Protein AF-A0A831XZ32-F1 (afdb_monomer)

Sequence (97 aa):
NVGNLVCPVVFDLGETYRVAVVSAAEGHDKPAKYPALFRTAQVTVLNKIDLMPYLDFDEEQFTSDVHRLNPQMPILRVSCRTGEGVSEWTEWLLQRL

pLDDT: me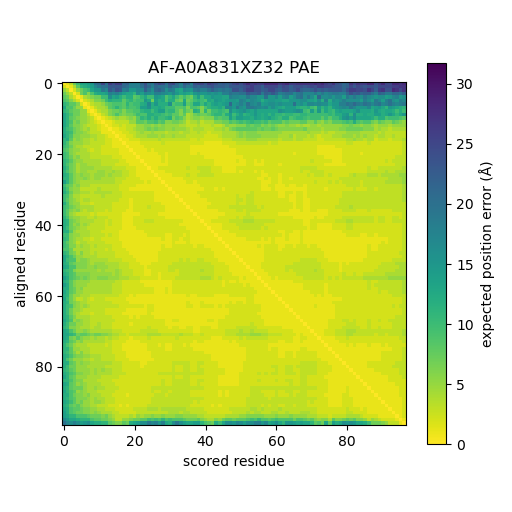an 91.75, std 12.61, range [34.91, 98.62]

Foldseek 3Di:
DDDDPAVVLPDDPVDPFQEAEDEVVVALCCCVVNVSSLLRGQEYEHEPVVCVVVDPHDPVSSLVSSCVSPVPHYYFYYYPPVGPRVVVVVVVVVVSD

Secondary structure (DSSP, 8-state):
----TTGGGG---S-S--EEEEEGGG-TTHHHH-HHHHHH-SEEEEE-GGGGGGS---HHHHHHHHHHH-TT--EEEE-TTT-TTHHHHHHHHHTT-

Structure (mmCIF, N/CA/C/O backbone):
data_AF-A0A831XZ32-F1
#
_entry.id   AF-A0A831XZ32-F1
#
loop_
_atom_site.group_PDB
_atom_site.id
_atom_site.type_symbol
_atom_site.label_atom_id
_atom_site.label_alt_id
_atom_site.label_comp_id
_atom_site.label_asym_id
_atom_site.label_entity_id
_atom_site.label_seq_id
_atom_site.pdbx_PDB_ins_code
_atom_site.Cartn_x
_atom_site.Cartn_y
_atom_site.Cartn_z
_atom_site.occupancy
_atom_site.B_iso_or_equiv
_atom_site.auth_seq_id
_atom_site.auth_comp_id
_atom_site.auth_asym_id
_atom_site.auth_atom_id
_atom_site.pdbx_PDB_model_num
ATOM 1 N N . ASN A 1 1 ? 6.944 -14.402 8.214 1.00 40.56 1 ASN A N 1
ATOM 2 C CA . ASN A 1 1 ? 6.122 -13.986 7.062 1.00 40.56 1 ASN A CA 1
ATOM 3 C C . ASN A 1 1 ? 5.745 -15.254 6.302 1.00 40.56 1 ASN A C 1
ATOM 5 O O . ASN A 1 1 ? 6.527 -15.731 5.494 1.00 40.56 1 ASN A O 1
ATOM 9 N N . VAL A 1 2 ? 4.641 -15.895 6.688 1.00 34.91 2 VAL A N 1
ATOM 10 C CA . VAL A 1 2 ? 3.950 -16.874 5.831 1.00 34.91 2 VAL A CA 1
ATOM 11 C C . VAL A 1 2 ? 3.073 -15.990 4.939 1.00 34.91 2 VAL A C 1
ATOM 13 O O . VAL A 1 2 ? 2.343 -15.179 5.486 1.00 34.91 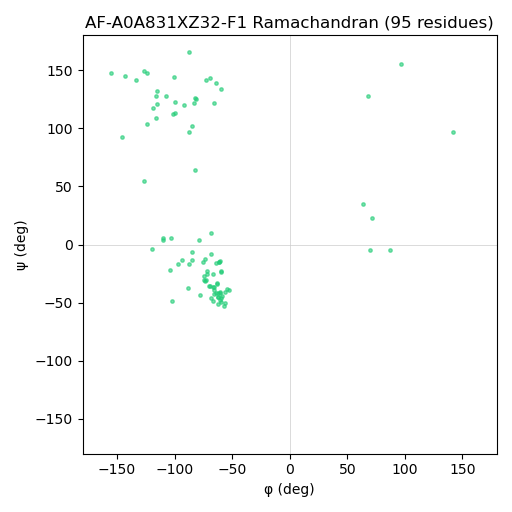2 VAL A O 1
ATOM 16 N N . GLY A 1 3 ? 3.114 -15.959 3.614 1.00 49.19 3 GLY A N 1
ATOM 17 C CA . GLY A 1 3 ? 3.580 -16.897 2.605 1.00 49.19 3 GLY A CA 1
ATOM 18 C C . GLY A 1 3 ? 2.563 -16.769 1.468 1.00 49.19 3 GLY A C 1
ATOM 19 O O . GLY A 1 3 ? 1.497 -17.364 1.552 1.00 49.19 3 GLY A O 1
ATOM 20 N N . ASN A 1 4 ? 2.881 -15.958 0.451 1.00 57.00 4 ASN A N 1
ATOM 21 C CA . ASN A 1 4 ? 2.052 -15.636 -0.722 1.00 57.00 4 ASN A CA 1
ATOM 22 C C . ASN A 1 4 ? 0.770 -14.803 -0.451 1.00 57.00 4 ASN A C 1
ATOM 24 O O . ASN A 1 4 ? -0.092 -15.186 0.334 1.00 57.00 4 ASN A O 1
ATOM 28 N N . LEU A 1 5 ? 0.593 -13.701 -1.193 1.00 61.41 5 LEU A N 1
ATOM 29 C CA . LEU A 1 5 ? -0.560 -12.775 -1.135 1.00 61.41 5 LEU A CA 1
ATOM 30 C C . LEU A 1 5 ? -1.884 -13.391 -1.647 1.00 61.41 5 LEU A C 1
ATOM 32 O O . LEU A 1 5 ? -2.864 -12.683 -1.859 1.00 61.41 5 LEU A O 1
ATOM 36 N N . VAL A 1 6 ? -1.911 -14.704 -1.884 1.00 60.66 6 VAL A N 1
ATOM 37 C CA . VAL A 1 6 ? -3.022 -15.428 -2.521 1.00 60.66 6 VAL A CA 1
ATOM 38 C C . VAL A 1 6 ? -3.868 -16.184 -1.502 1.00 60.66 6 VAL A C 1
ATOM 40 O O . VAL A 1 6 ? -5.089 -16.072 -1.515 1.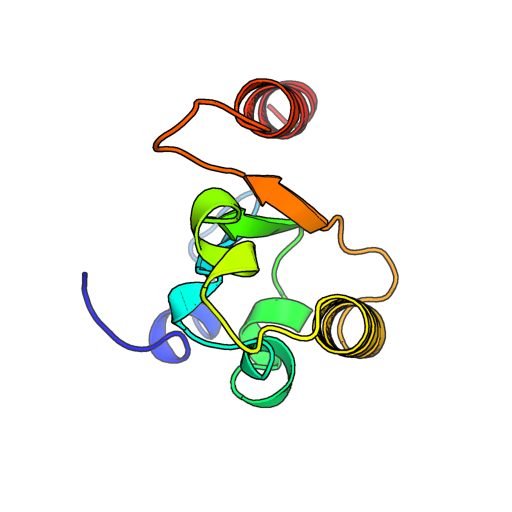00 60.66 6 VAL A O 1
ATOM 43 N N . CYS A 1 7 ? -3.233 -16.950 -0.613 1.00 63.38 7 CYS A N 1
ATOM 44 C CA . CYS A 1 7 ? -3.932 -17.853 0.303 1.00 63.38 7 CYS A CA 1
ATOM 45 C C . CYS A 1 7 ? -4.886 -17.150 1.296 1.00 63.38 7 CYS A C 1
ATOM 47 O O . CYS A 1 7 ? -5.998 -17.640 1.470 1.00 63.38 7 CYS A O 1
ATOM 49 N N . PRO A 1 8 ? -4.543 -16.001 1.917 1.00 67.94 8 PRO A N 1
ATOM 50 C CA . PRO A 1 8 ? -5.422 -15.390 2.919 1.00 67.94 8 PRO A CA 1
ATOM 51 C C . PRO A 1 8 ? -6.643 -14.681 2.314 1.00 67.94 8 PRO A C 1
ATOM 53 O O . PRO A 1 8 ? -7.593 -14.388 3.025 1.00 67.94 8 PRO A O 1
ATOM 56 N N . VAL A 1 9 ? -6.647 -14.406 1.007 1.00 74.25 9 VAL A N 1
ATOM 57 C CA . VAL A 1 9 ? -7.685 -13.577 0.372 1.00 74.25 9 VAL A CA 1
ATOM 58 C C . VAL A 1 9 ? -9.019 -14.313 0.230 1.00 74.25 9 VAL A C 1
ATOM 60 O O . VAL A 1 9 ? -10.072 -13.676 0.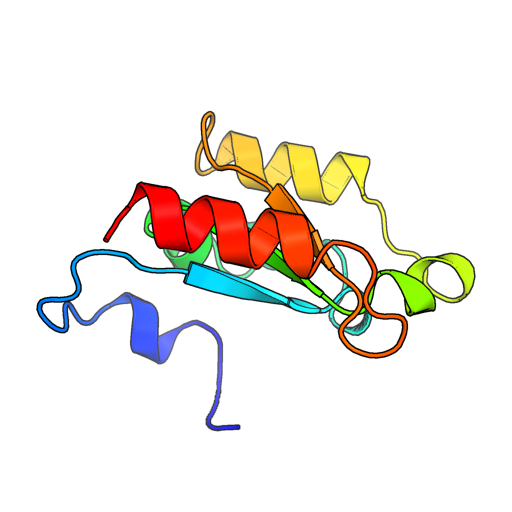206 1.00 74.25 9 VAL A O 1
ATOM 63 N N . VAL A 1 10 ? -8.992 -15.645 0.141 1.00 75.75 10 VAL A N 1
ATOM 64 C CA . VAL A 1 10 ? -10.193 -16.464 -0.098 1.00 75.75 10 VAL A CA 1
ATOM 65 C C . VAL A 1 10 ? -10.969 -16.808 1.175 1.00 75.75 10 VAL A C 1
ATOM 67 O O . VAL A 1 10 ? -12.052 -17.378 1.079 1.00 75.75 10 VAL A O 1
ATOM 70 N N . PHE A 1 11 ? -10.437 -16.469 2.350 1.00 78.06 11 PHE A N 1
ATOM 71 C CA . PHE A 1 11 ? -11.081 -16.739 3.630 1.00 78.06 11 PHE A CA 1
ATOM 72 C C . PHE A 1 11 ? -11.610 -15.438 4.228 1.00 78.06 11 PHE A C 1
ATOM 74 O O . PHE A 1 11 ? -10.883 -14.452 4.331 1.00 78.06 11 PHE A O 1
ATOM 81 N N . ASP A 1 12 ? -12.888 -15.441 4.587 1.00 81.81 12 ASP A N 1
ATOM 82 C CA . ASP A 1 12 ? -13.486 -14.436 5.461 1.00 81.81 12 ASP A CA 1
ATOM 83 C C . ASP A 1 12 ? -13.183 -14.837 6.911 1.00 81.81 12 ASP A C 1
ATOM 85 O O . ASP A 1 12 ? -13.419 -15.987 7.297 1.00 81.81 12 ASP A O 1
ATOM 89 N N . LEU A 1 13 ? -12.599 -13.926 7.689 1.00 87.81 13 LEU A N 1
ATOM 90 C CA . LEU A 1 13 ? -12.235 -14.148 9.088 1.00 87.81 13 LEU A CA 1
ATOM 91 C C . LEU A 1 13 ? -13.228 -13.478 10.050 1.00 87.81 13 LEU A C 1
ATOM 93 O O . LEU A 1 13 ? -12.999 -13.489 11.261 1.00 87.81 13 LEU A O 1
ATOM 97 N N . GLY A 1 14 ? -14.319 -12.899 9.537 1.00 89.00 14 GLY A N 1
ATOM 98 C CA . GLY A 1 14 ? -15.215 -12.038 10.303 1.00 89.00 14 GLY A CA 1
ATOM 99 C C . GLY A 1 14 ? -14.585 -10.681 10.622 1.00 89.00 14 GLY A C 1
ATOM 100 O O . GLY A 1 14 ? -14.961 -10.050 11.611 1.00 89.00 14 GLY A O 1
ATOM 101 N N . GLU A 1 15 ? -13.594 -10.246 9.835 1.00 90.69 15 GLU A N 1
ATOM 102 C CA . GLU A 1 15 ? -12.945 -8.955 10.021 1.00 90.69 15 GLU A CA 1
ATOM 103 C C . GLU A 1 15 ? -13.847 -7.786 9.599 1.00 90.69 15 GLU A C 1
ATOM 105 O O . GLU A 1 15 ? -14.524 -7.835 8.575 1.00 90.69 15 GLU A O 1
ATOM 110 N N . THR A 1 16 ? -13.810 -6.679 10.348 1.00 89.19 16 THR A N 1
ATOM 111 C CA . THR A 1 16 ? -14.499 -5.441 9.939 1.00 89.19 16 THR A CA 1
ATOM 112 C C . THR A 1 16 ? -13.829 -4.802 8.721 1.00 89.19 16 THR A C 1
ATOM 114 O O . THR A 1 16 ? -14.496 -4.225 7.864 1.00 89.19 16 THR A O 1
ATOM 117 N N . TYR A 1 17 ? -12.497 -4.902 8.642 1.00 89.69 17 TYR A N 1
ATOM 118 C CA . TYR A 1 17 ? -11.696 -4.322 7.570 1.00 89.69 17 TYR A CA 1
ATOM 119 C C . TYR A 1 17 ? -10.527 -5.226 7.202 1.00 89.69 17 TYR A C 1
ATOM 121 O O . TYR A 1 17 ? -9.873 -5.821 8.059 1.00 89.69 17 TYR A O 1
ATOM 129 N N . ARG A 1 18 ? -10.208 -5.226 5.914 1.00 92.25 18 ARG A N 1
ATOM 130 C CA . ARG A 1 18 ? -9.079 -5.899 5.294 1.00 92.25 18 ARG A CA 1
ATOM 131 C C . ARG A 1 18 ? -8.136 -4.864 4.692 1.00 92.25 18 ARG A C 1
ATOM 133 O O . ARG A 1 18 ? -8.521 -4.003 3.900 1.00 92.25 18 ARG A O 1
ATOM 140 N N . VAL A 1 19 ? -6.870 -4.976 5.063 1.00 94.75 19 VAL A N 1
ATOM 141 C CA . VAL A 1 19 ? -5.813 -4.036 4.684 1.00 94.75 19 VAL A CA 1
ATOM 142 C C . VAL A 1 19 ? -4.817 -4.777 3.805 1.00 94.75 19 VAL A C 1
ATOM 144 O O . VAL A 1 19 ? -4.226 -5.768 4.234 1.00 94.75 19 VAL A O 1
ATOM 147 N N . ALA A 1 20 ? -4.612 -4.298 2.581 1.00 95.31 20 ALA A N 1
ATOM 148 C CA . ALA A 1 20 ? -3.506 -4.753 1.751 1.00 95.31 20 ALA A CA 1
ATOM 149 C C . ALA A 1 20 ? -2.234 -4.012 2.180 1.00 95.31 20 ALA A C 1
ATOM 151 O O . ALA A 1 20 ? -2.211 -2.788 2.198 1.00 95.31 20 ALA A O 1
ATOM 152 N N . VAL A 1 21 ? -1.168 -4.731 2.524 1.00 96.25 21 VAL A N 1
ATOM 153 C CA . VAL A 1 21 ? 0.141 -4.122 2.803 1.00 96.25 21 VAL A CA 1
ATOM 154 C C . VAL A 1 21 ? 1.138 -4.683 1.804 1.00 96.25 21 VAL A C 1
ATOM 156 O O . VAL A 1 21 ? 1.382 -5.888 1.787 1.00 96.25 21 VAL A O 1
ATOM 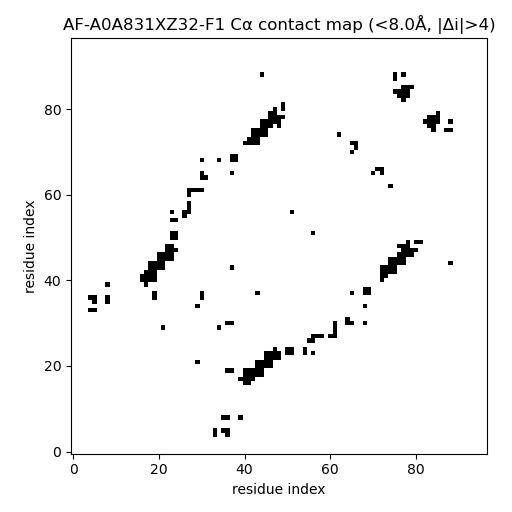159 N N . VAL A 1 22 ? 1.706 -3.809 0.978 1.00 96.44 22 VAL A N 1
ATOM 160 C CA . VAL A 1 22 ? 2.725 -4.151 -0.022 1.00 96.44 22 VAL A CA 1
ATOM 161 C C . VAL A 1 22 ? 3.938 -3.256 0.151 1.00 96.44 22 VAL A C 1
ATOM 163 O O . VAL A 1 22 ? 3.811 -2.115 0.586 1.00 96.44 22 VAL A O 1
ATOM 166 N N . SER A 1 23 ? 5.126 -3.754 -0.175 1.00 97.19 23 SER A N 1
ATOM 167 C CA . SER A 1 23 ? 6.346 -2.944 -0.139 1.00 97.19 23 SER A CA 1
ATOM 168 C C . SER A 1 23 ? 6.739 -2.458 -1.533 1.00 97.19 23 SER A C 1
ATOM 170 O O . SER A 1 23 ? 6.695 -3.245 -2.477 1.00 97.19 23 SER A O 1
ATOM 172 N N . ALA A 1 24 ? 7.273 -1.239 -1.651 1.00 97.38 24 ALA A N 1
ATOM 173 C CA . ALA A 1 24 ? 7.861 -0.740 -2.901 1.00 97.38 24 ALA A CA 1
ATOM 174 C C . ALA A 1 24 ? 8.927 -1.702 -3.467 1.00 97.38 24 ALA A C 1
ATOM 176 O O . ALA A 1 24 ? 8.956 -1.993 -4.658 1.00 97.38 24 ALA A O 1
ATOM 177 N N . ALA A 1 25 ? 9.740 -2.302 -2.589 1.00 96.25 25 ALA A N 1
ATOM 178 C CA . ALA A 1 25 ? 10.766 -3.285 -2.954 1.00 96.25 25 ALA A CA 1
ATOM 179 C C . ALA A 1 25 ? 10.232 -4.563 -3.629 1.00 96.25 25 ALA A C 1
ATOM 181 O O . ALA A 1 25 ? 11.014 -5.333 -4.178 1.00 96.25 25 ALA A O 1
ATOM 182 N N . GLU A 1 26 ? 8.926 -4.829 -3.570 1.00 94.62 26 GLU A N 1
ATOM 183 C CA . GLU A 1 26 ? 8.335 -5.989 -4.235 1.00 94.62 26 GLU A CA 1
ATOM 184 C C . GLU A 1 26 ? 7.999 -5.704 -5.712 1.00 94.62 26 GLU A C 1
ATOM 186 O O . GLU A 1 26 ? 7.755 -6.652 -6.463 1.00 94.62 26 GLU A O 1
ATOM 191 N N . GLY A 1 27 ? 8.010 -4.435 -6.135 1.00 95.25 27 GLY A N 1
ATOM 192 C CA . GLY A 1 27 ? 7.682 -3.977 -7.489 1.00 95.25 27 GLY A CA 1
ATOM 193 C C . GLY A 1 27 ? 6.236 -3.492 -7.644 1.00 95.25 27 GLY A C 1
ATOM 194 O O . GLY A 1 27 ? 5.343 -3.898 -6.902 1.00 95.25 27 GLY A O 1
ATOM 195 N N . HIS A 1 28 ? 6.005 -2.624 -8.632 1.00 97.44 28 HIS A N 1
ATOM 196 C CA . HIS A 1 28 ? 4.719 -1.951 -8.872 1.00 97.44 28 HIS A CA 1
ATOM 197 C C . HIS A 1 28 ? 3.632 -2.868 -9.469 1.00 97.44 28 HIS A C 1
ATOM 199 O O . HIS A 1 28 ? 2.451 -2.545 -9.444 1.00 97.44 28 HIS A O 1
ATOM 205 N N . ASP A 1 29 ? 3.997 -4.059 -9.944 1.00 96.62 29 ASP A N 1
ATOM 206 C CA . ASP A 1 29 ? 3.112 -5.014 -10.629 1.00 96.62 29 ASP A CA 1
ATOM 207 C C . ASP A 1 29 ? 2.193 -5.843 -9.702 1.00 96.62 29 ASP A C 1
ATOM 209 O O . ASP A 1 29 ? 1.482 -6.751 -10.150 1.00 96.62 29 ASP A O 1
ATOM 213 N N . LYS A 1 30 ? 2.208 -5.576 -8.390 1.00 95.25 30 LYS A N 1
ATOM 214 C CA . LYS A 1 30 ? 1.445 -6.348 -7.394 1.00 95.25 30 LYS A CA 1
ATOM 215 C C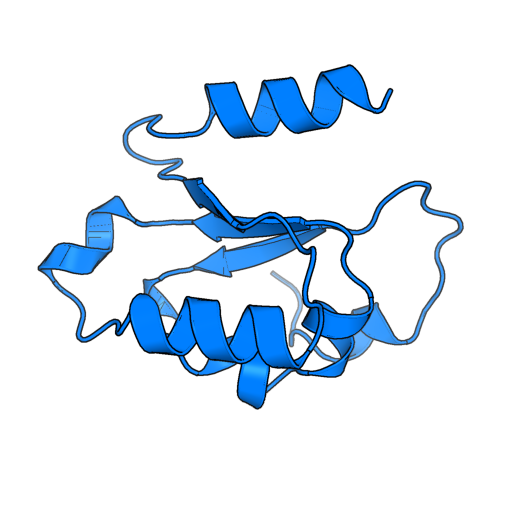 . LYS A 1 30 ? -0.065 -6.325 -7.600 1.00 95.25 30 LYS A C 1
ATOM 217 O O . LYS A 1 30 ? -0.650 -7.402 -7.461 1.00 95.25 30 LYS A O 1
ATOM 222 N N . PRO A 1 31 ? -0.704 -5.197 -7.958 1.00 96.44 31 PRO A N 1
ATOM 223 C CA . PRO A 1 31 ? -2.134 -5.189 -8.235 1.00 96.44 31 PRO A CA 1
ATOM 224 C C . PRO A 1 31 ? -2.501 -6.153 -9.365 1.00 96.44 31 PRO A C 1
ATOM 226 O O . PRO A 1 31 ? -3.407 -6.971 -9.208 1.00 96.44 31 PRO A O 1
ATOM 229 N N . ALA A 1 32 ? -1.729 -6.151 -10.456 1.00 94.75 32 ALA A N 1
ATOM 230 C CA . ALA A 1 32 ? -1.934 -7.059 -11.580 1.00 94.75 32 ALA A CA 1
ATOM 231 C C . ALA A 1 32 ? -1.693 -8.534 -11.205 1.00 94.75 32 ALA A C 1
ATOM 233 O O . ALA A 1 32 ? -2.446 -9.409 -11.633 1.00 94.75 32 ALA A O 1
ATOM 234 N N . LYS A 1 33 ? -0.672 -8.820 -10.382 1.00 93.69 33 LYS A N 1
ATOM 235 C CA . LYS A 1 33 ? -0.331 -10.189 -9.949 1.00 93.69 33 LYS A CA 1
ATOM 236 C C . LYS A 1 33 ? -1.284 -10.767 -8.901 1.00 93.69 33 LYS A C 1
ATOM 238 O O . LYS A 1 33 ? -1.495 -11.978 -8.885 1.00 93.69 33 LYS A O 1
ATOM 243 N N . TYR A 1 34 ? -1.868 -9.932 -8.042 1.00 94.25 34 TYR A N 1
ATOM 244 C CA . TYR A 1 34 ? -2.709 -10.364 -6.918 1.00 94.25 34 TYR A CA 1
ATOM 245 C C . TYR A 1 34 ? -4.080 -9.679 -6.916 1.00 94.25 34 TYR A C 1
ATOM 247 O O . TYR A 1 34 ? -4.493 -9.105 -5.908 1.00 94.25 34 TYR A O 1
ATOM 255 N N . PRO A 1 35 ? -4.852 -9.754 -8.010 1.00 94.69 35 PRO A N 1
ATOM 256 C CA . PRO A 1 35 ? -5.997 -8.875 -8.205 1.00 94.69 35 PRO A CA 1
ATOM 257 C C . PRO A 1 35 ? -7.136 -9.115 -7.203 1.00 94.69 35 PRO A C 1
ATOM 259 O O . PRO A 1 35 ? -7.905 -8.205 -6.910 1.00 94.69 35 PRO A O 1
ATOM 262 N N . ALA A 1 36 ? -7.250 -10.321 -6.637 1.00 93.06 36 ALA A N 1
ATOM 263 C CA . ALA A 1 36 ? -8.232 -10.616 -5.594 1.00 93.06 36 ALA A CA 1
ATOM 264 C C . ALA A 1 36 ? -7.955 -9.852 -4.283 1.00 93.06 36 ALA A C 1
ATOM 266 O O . ALA A 1 36 ? -8.897 -9.408 -3.628 1.00 93.06 36 ALA A O 1
ATOM 267 N N . LEU A 1 37 ? -6.679 -9.663 -3.918 1.00 93.44 37 LEU A N 1
ATOM 268 C CA . LEU A 1 37 ? -6.296 -8.904 -2.725 1.00 93.44 37 LEU A CA 1
ATOM 269 C C . LEU A 1 37 ? -6.773 -7.455 -2.854 1.00 93.44 37 LEU A C 1
ATOM 271 O O . LEU A 1 37 ? -7.489 -6.954 -1.994 1.00 93.44 37 LEU A O 1
ATOM 275 N N . PHE A 1 38 ? -6.439 -6.816 -3.975 1.00 95.81 38 PHE A N 1
ATOM 276 C CA . PHE A 1 38 ? -6.759 -5.409 -4.222 1.00 95.81 38 PHE A CA 1
ATOM 277 C C . PHE A 1 38 ? -8.250 -5.165 -4.496 1.00 95.81 38 PHE A C 1
ATOM 279 O O . PHE A 1 38 ? -8.737 -4.068 -4.250 1.00 95.81 38 PHE A O 1
ATOM 286 N N . ARG A 1 39 ? -8.995 -6.185 -4.946 1.00 95.25 39 ARG A N 1
ATOM 287 C 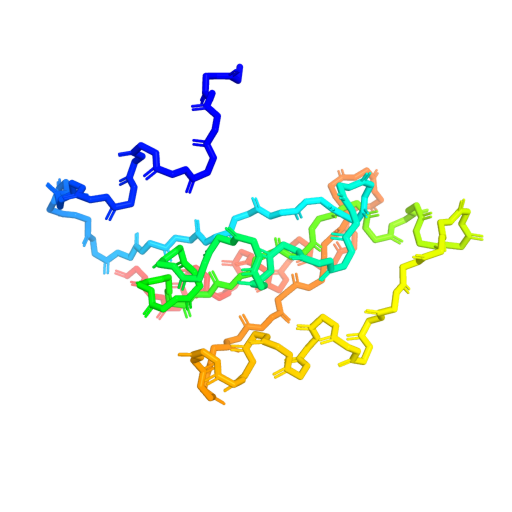CA . ARG A 1 39 ? -10.462 -6.122 -5.048 1.00 95.25 39 ARG A CA 1
ATOM 288 C C . ARG A 1 39 ? -11.180 -6.184 -3.700 1.00 95.25 39 ARG A C 1
ATOM 290 O O . ARG A 1 39 ? -12.284 -5.665 -3.600 1.00 95.25 39 ARG A O 1
ATOM 297 N N . THR A 1 40 ? -10.609 -6.864 -2.705 1.00 93.06 40 THR A N 1
ATOM 298 C CA . THR A 1 40 ? -11.293 -7.130 -1.423 1.00 93.06 40 THR A CA 1
ATOM 299 C C . THR A 1 40 ? -10.812 -6.245 -0.280 1.00 93.06 40 THR A C 1
ATOM 301 O O . THR A 1 40 ? -11.545 -6.063 0.687 1.00 93.06 40 THR A O 1
ATOM 304 N N . ALA A 1 41 ? -9.605 -5.688 -0.373 1.00 94.62 41 ALA A N 1
ATOM 305 C CA . ALA A 1 41 ? -9.101 -4.735 0.605 1.00 94.62 41 ALA A CA 1
ATOM 306 C C . ALA A 1 41 ? -9.859 -3.399 0.536 1.00 94.62 41 ALA A C 1
ATOM 308 O O . ALA A 1 41 ? -10.207 -2.916 -0.543 1.00 94.62 41 ALA A O 1
ATOM 309 N N . GLN A 1 42 ? -10.076 -2.779 1.696 1.00 95.31 42 GLN A N 1
ATOM 310 C CA . GLN A 1 42 ? -10.683 -1.449 1.812 1.00 95.31 42 GLN A CA 1
ATOM 311 C C . GLN A 1 42 ? -9.643 -0.328 1.715 1.00 95.31 42 GLN A C 1
ATOM 313 O O . GLN A 1 42 ? -10.003 0.825 1.501 1.00 95.31 42 GLN A O 1
ATOM 318 N N . VAL A 1 43 ? -8.364 -0.655 1.891 1.00 96.75 43 VAL A N 1
ATOM 319 C CA . VAL A 1 43 ? -7.225 0.261 1.796 1.00 96.75 43 VAL A CA 1
ATOM 320 C C . VAL A 1 43 ? -5.973 -0.532 1.449 1.00 96.75 43 VAL A C 1
ATOM 322 O O . VAL A 1 43 ? -5.815 -1.679 1.883 1.00 96.75 43 VAL A O 1
ATOM 325 N N . THR A 1 44 ? -5.069 0.090 0.696 1.00 97.56 44 THR A N 1
ATOM 326 C CA . THR A 1 44 ? -3.720 -0.436 0.500 1.00 97.56 44 THR A CA 1
ATOM 327 C C . THR A 1 44 ? -2.682 0.500 1.107 1.00 97.56 44 THR A C 1
ATOM 329 O O . THR A 1 44 ? -2.691 1.706 0.873 1.00 97.56 44 THR A O 1
ATOM 332 N N . VAL A 1 45 ? -1.760 -0.072 1.873 1.00 98.25 45 VAL A N 1
ATOM 333 C CA . VAL A 1 45 ? -0.570 0.593 2.395 1.00 98.25 45 VAL A CA 1
ATOM 334 C C . VAL A 1 45 ? 0.606 0.210 1.503 1.00 98.25 45 VAL A C 1
ATOM 336 O O . VAL A 1 45 ? 1.009 -0.956 1.468 1.00 98.25 45 VAL A O 1
ATOM 339 N N . LEU A 1 46 ? 1.149 1.186 0.777 1.00 98.38 46 LEU A N 1
ATOM 340 C CA . LEU A 1 46 ? 2.409 1.066 0.050 1.00 98.38 46 LEU A CA 1
ATOM 341 C C . LEU A 1 46 ? 3.541 1.442 1.008 1.00 98.38 46 LEU A C 1
ATOM 343 O O . LEU A 1 46 ? 3.812 2.618 1.235 1.00 98.38 46 LEU A O 1
ATOM 347 N N . ASN A 1 47 ? 4.164 0.435 1.614 1.00 98.44 47 ASN A N 1
ATOM 348 C CA . ASN A 1 47 ? 5.248 0.606 2.571 1.00 98.44 47 ASN A CA 1
ATOM 349 C C . ASN A 1 47 ? 6.622 0.678 1.877 1.00 98.44 47 ASN A C 1
ATOM 351 O O . ASN A 1 47 ? 6.801 0.229 0.744 1.00 98.44 47 ASN A O 1
ATOM 355 N N . LYS A 1 48 ? 7.634 1.133 2.617 1.00 98.19 48 LYS A N 1
ATOM 356 C CA . LYS A 1 48 ? 9.030 1.278 2.184 1.00 98.19 48 LYS A CA 1
ATOM 357 C C . LYS A 1 48 ? 9.217 2.296 1.057 1.00 98.19 48 LYS A C 1
ATOM 359 O O . LYS A 1 48 ? 10.067 2.101 0.188 1.00 98.19 48 LYS A O 1
ATOM 364 N N . ILE A 1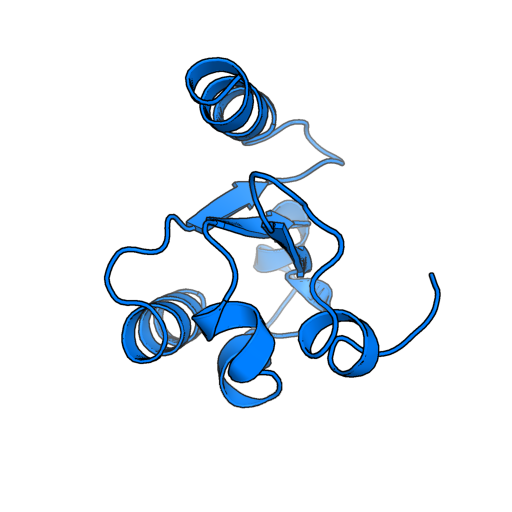 49 ? 8.426 3.371 1.061 1.00 98.38 49 ILE A N 1
ATOM 365 C CA . ILE A 1 49 ? 8.550 4.458 0.072 1.00 98.38 49 ILE A CA 1
ATOM 366 C C . ILE A 1 49 ? 9.932 5.127 0.108 1.00 98.38 49 ILE A C 1
ATOM 368 O O . ILE A 1 49 ? 10.422 5.617 -0.902 1.00 98.38 49 ILE A O 1
ATOM 372 N N . ASP A 1 50 ? 10.627 5.031 1.241 1.00 98.31 50 ASP A N 1
ATOM 373 C CA . ASP A 1 50 ? 12.006 5.479 1.417 1.00 98.31 50 ASP A CA 1
ATOM 374 C C . ASP A 1 50 ? 13.018 4.757 0.506 1.00 98.31 50 ASP A C 1
ATOM 376 O O . ASP A 1 50 ? 14.154 5.212 0.366 1.00 98.31 50 ASP A O 1
ATOM 380 N N . LEU A 1 51 ? 12.623 3.632 -0.101 1.00 98.00 51 LEU A N 1
ATOM 381 C CA . LEU A 1 51 ? 13.428 2.905 -1.077 1.00 98.00 51 LEU A CA 1
ATOM 382 C C . LEU A 1 51 ? 13.129 3.302 -2.527 1.00 98.00 51 LEU A C 1
ATOM 384 O O . LEU A 1 51 ? 13.921 2.951 -3.395 1.00 98.00 51 LEU A O 1
ATOM 388 N N . MET A 1 52 ? 12.037 4.022 -2.810 1.00 96.69 52 MET A N 1
ATOM 389 C CA . MET A 1 52 ? 11.629 4.357 -4.184 1.00 96.69 52 MET A CA 1
ATOM 390 C C . MET A 1 52 ? 12.721 5.054 -5.008 1.00 96.69 52 MET A C 1
ATOM 392 O O . MET A 1 52 ? 12.883 4.668 -6.160 1.00 96.69 52 MET A O 1
ATOM 396 N N . PRO A 1 53 ? 13.555 5.965 -4.458 1.00 96.94 53 PRO A N 1
ATOM 397 C CA . PRO A 1 53 ? 14.657 6.567 -5.220 1.00 96.94 53 PRO A CA 1
ATOM 398 C C . PRO A 1 53 ? 15.718 5.574 -5.724 1.00 96.94 53 PRO A C 1
ATOM 400 O O . PRO A 1 53 ? 16.543 5.929 -6.561 1.00 96.94 53 PRO A O 1
ATOM 403 N N . TYR A 1 54 ? 15.732 4.349 -5.195 1.00 97.56 54 TYR A N 1
ATOM 404 C CA . TYR A 1 54 ? 16.685 3.293 -5.539 1.00 97.56 54 TYR A CA 1
ATOM 405 C C . TYR A 1 54 ? 16.035 2.139 -6.314 1.00 97.56 54 TYR A C 1
ATOM 407 O O . TYR A 1 54 ? 16.688 1.124 -6.561 1.00 97.56 54 TYR A O 1
ATOM 415 N N . LEU A 1 55 ? 14.750 2.261 -6.653 1.00 97.00 55 LEU A N 1
ATOM 416 C CA . LEU A 1 55 ? 13.957 1.222 -7.296 1.00 97.00 55 LEU A CA 1
ATOM 417 C C . LEU A 1 55 ? 13.349 1.753 -8.591 1.00 97.00 55 LEU A C 1
ATOM 419 O O . LEU A 1 55 ? 12.950 2.908 -8.677 1.00 97.00 55 LEU A O 1
ATOM 423 N N . ASP A 1 56 ? 13.196 0.866 -9.568 1.00 96.56 56 ASP A N 1
ATOM 424 C CA . ASP A 1 56 ? 12.392 1.126 -10.763 1.00 96.56 56 ASP A CA 1
ATOM 425 C C . ASP A 1 56 ? 10.905 0.867 -10.456 1.00 96.56 56 ASP A C 1
ATOM 427 O O . ASP A 1 56 ? 10.288 -0.111 -10.891 1.00 96.56 56 ASP A O 1
ATOM 431 N N . PHE A 1 57 ? 10.357 1.674 -9.548 1.00 98.00 57 PHE A N 1
ATOM 432 C CA . PHE A 1 57 ? 8.963 1.578 -9.134 1.00 98.00 57 PHE A CA 1
ATOM 433 C C . PHE A 1 57 ? 8.137 2.654 -9.835 1.00 98.00 57 PHE A C 1
ATOM 435 O O . PHE A 1 57 ? 8.266 3.836 -9.529 1.00 98.00 57 PHE A O 1
ATOM 442 N N . ASP A 1 58 ? 7.245 2.229 -10.729 1.00 97.94 58 ASP A N 1
ATOM 443 C CA . ASP A 1 58 ? 6.284 3.110 -11.382 1.00 97.94 58 ASP A CA 1
ATOM 444 C C . ASP A 1 58 ? 5.041 3.289 -10.494 1.00 97.94 58 ASP A C 1
ATOM 446 O O . ASP A 1 58 ? 4.178 2.411 -10.375 1.00 97.94 58 ASP A O 1
ATOM 450 N N . GLU A 1 59 ? 4.975 4.432 -9.817 1.00 96.94 59 GLU A N 1
ATOM 451 C CA . GLU A 1 59 ? 3.887 4.750 -8.896 1.00 96.94 59 GLU A CA 1
ATOM 452 C C . GLU A 1 59 ? 2.570 5.087 -9.605 1.00 96.94 59 GLU A C 1
ATOM 454 O O . GLU A 1 59 ? 1.487 4.789 -9.085 1.00 96.94 59 GLU A O 1
ATOM 459 N N . GLU A 1 60 ? 2.647 5.672 -10.800 1.00 97.94 60 GLU A N 1
ATOM 460 C CA . GLU A 1 60 ? 1.471 5.989 -11.605 1.00 97.94 60 GLU A CA 1
ATOM 461 C C . GLU A 1 60 ? 0.813 4.699 -12.093 1.00 97.94 60 GLU A C 1
ATOM 463 O O . GLU A 1 60 ? -0.398 4.519 -11.926 1.00 97.94 60 GLU A O 1
ATOM 468 N N . GLN A 1 61 ? 1.613 3.754 -12.596 1.00 98.31 61 GLN A N 1
ATOM 469 C CA . GLN A 1 61 ? 1.141 2.436 -13.008 1.00 98.31 61 GLN A CA 1
ATOM 470 C C . GLN A 1 61 ? 0.563 1.650 -11.826 1.00 98.31 61 GLN A C 1
ATOM 472 O O . GLN A 1 61 ? -0.537 1.103 -11.940 1.00 98.31 61 GLN A O 1
ATOM 477 N N . PHE A 1 62 ? 1.245 1.640 -10.671 1.00 98.44 62 PHE A N 1
ATOM 478 C CA . PHE A 1 62 ? 0.718 1.008 -9.456 1.00 98.44 62 PHE A CA 1
ATOM 479 C C . PHE A 1 62 ? -0.652 1.582 -9.079 1.00 98.44 62 PHE A C 1
ATOM 481 O O . PHE A 1 62 ? -1.607 0.833 -8.869 1.00 98.44 62 PHE A O 1
ATOM 488 N N . THR A 1 63 ? -0.765 2.912 -9.027 1.00 98.31 63 THR A N 1
ATOM 489 C CA . THR A 1 63 ? -2.009 3.609 -8.673 1.00 98.31 63 THR A CA 1
ATOM 490 C C . THR A 1 63 ? -3.120 3.301 -9.677 1.00 98.31 63 THR A C 1
ATOM 492 O O . THR A 1 63 ? -4.235 2.961 -9.279 1.00 98.31 63 THR A O 1
ATOM 495 N N . SER A 1 64 ? -2.810 3.338 -10.976 1.00 98.44 64 SER A N 1
ATOM 496 C CA . SER A 1 64 ? -3.753 3.016 -12.050 1.00 98.44 64 SER A CA 1
ATOM 497 C C . SER A 1 64 ? -4.280 1.585 -11.946 1.00 98.44 64 SER A C 1
ATOM 499 O O . SER A 1 64 ? -5.490 1.360 -12.027 1.00 98.44 64 SER A O 1
ATOM 501 N N . ASP A 1 65 ? -3.404 0.605 -11.718 1.00 98.31 65 ASP A N 1
ATOM 502 C CA . ASP A 1 65 ? -3.817 -0.794 -11.612 1.00 98.31 65 ASP A CA 1
ATOM 503 C C . ASP A 1 65 ? -4.606 -1.070 -10.328 1.00 98.31 65 ASP A C 1
ATOM 505 O O . ASP A 1 65 ? -5.575 -1.836 -10.359 1.00 98.31 65 ASP A O 1
ATOM 509 N N . VAL A 1 66 ? -4.253 -0.415 -9.215 1.00 98.44 66 VAL A N 1
ATOM 510 C CA . VAL A 1 66 ? -5.061 -0.428 -7.990 1.00 98.44 66 VAL A CA 1
ATOM 511 C C . VAL A 1 66 ? -6.474 0.075 -8.282 1.00 98.44 66 VAL A C 1
ATOM 513 O O . VAL A 1 66 ? -7.443 -0.625 -7.987 1.00 98.44 66 VAL A O 1
ATOM 516 N N . HIS A 1 67 ? -6.611 1.248 -8.902 1.00 98.44 67 HIS A N 1
ATOM 517 C CA . HIS A 1 67 ? -7.919 1.852 -9.168 1.00 98.44 67 HIS A CA 1
ATOM 518 C C . HIS A 1 67 ? -8.707 1.138 -10.267 1.00 98.44 67 HIS A C 1
ATOM 520 O O . HIS A 1 67 ? -9.935 1.132 -10.226 1.00 98.44 67 HIS A O 1
ATOM 526 N N . ARG A 1 68 ? -8.046 0.441 -11.197 1.00 98.19 68 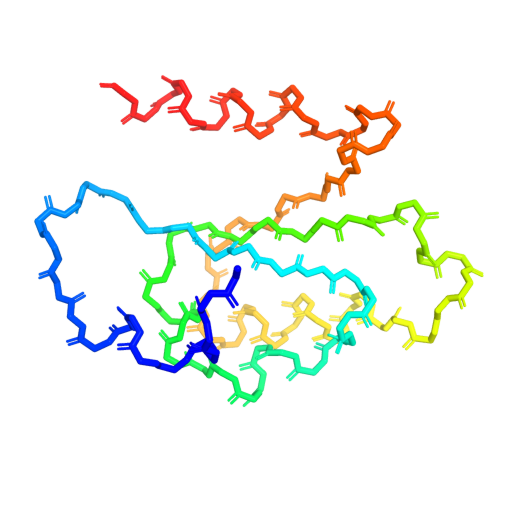ARG A N 1
ATOM 527 C CA . ARG A 1 68 ? -8.731 -0.455 -12.143 1.00 98.19 68 ARG A CA 1
ATOM 528 C C . ARG A 1 68 ? -9.429 -1.612 -11.423 1.00 98.19 68 ARG A C 1
ATOM 530 O O . ARG A 1 68 ? -10.468 -2.081 -11.882 1.00 98.19 68 ARG A O 1
ATOM 537 N N . LEU A 1 69 ? -8.857 -2.093 -10.320 1.00 97.94 69 LEU A N 1
ATOM 538 C CA . LEU A 1 69 ? -9.411 -3.192 -9.527 1.00 97.94 69 LEU A CA 1
ATOM 539 C C . LEU A 1 69 ? -10.396 -2.707 -8.461 1.00 97.94 69 LEU A C 1
ATOM 541 O O . LEU A 1 69 ? -11.390 -3.384 -8.207 1.00 97.94 69 LEU A O 1
ATOM 545 N N . ASN A 1 70 ? -10.118 -1.557 -7.851 1.00 97.69 70 ASN A N 1
ATOM 546 C CA . ASN A 1 70 ? -10.935 -0.937 -6.818 1.00 97.69 70 ASN A CA 1
ATOM 547 C C . ASN A 1 70 ? -10.859 0.604 -6.943 1.00 97.69 70 ASN A C 1
ATOM 549 O O . ASN A 1 70 ? -9.958 1.222 -6.368 1.00 97.69 70 ASN A O 1
ATOM 553 N N . PRO A 1 71 ? -11.789 1.237 -7.692 1.00 97.38 71 PRO A N 1
ATOM 554 C CA . PRO A 1 71 ? -11.709 2.653 -8.082 1.00 97.38 71 PRO A CA 1
ATOM 555 C C . PRO A 1 71 ? -11.655 3.664 -6.939 1.00 97.38 71 PRO A C 1
ATOM 557 O O . PRO A 1 71 ? -11.219 4.791 -7.143 1.00 97.38 71 PRO A O 1
ATOM 560 N N . GLN A 1 72 ? -12.128 3.286 -5.753 1.00 95.44 72 GLN A N 1
ATOM 561 C CA . GLN A 1 72 ? -12.197 4.169 -4.588 1.00 95.44 72 GLN A CA 1
ATOM 562 C C . GLN A 1 72 ? -11.203 3.775 -3.491 1.00 95.44 72 GLN A C 1
ATOM 564 O O . GLN A 1 72 ? -11.239 4.362 -2.411 1.00 95.44 72 GLN A O 1
ATOM 569 N N . MET A 1 73 ? -10.325 2.792 -3.736 1.00 96.62 73 MET A N 1
ATOM 570 C CA . MET A 1 73 ? -9.390 2.332 -2.713 1.00 96.62 73 MET A CA 1
ATOM 571 C C . MET A 1 73 ? -8.383 3.432 -2.357 1.00 96.62 73 MET A C 1
ATOM 573 O O . MET A 1 73 ? -7.630 3.880 -3.231 1.00 96.62 73 MET A O 1
ATOM 577 N N . PRO A 1 74 ? -8.306 3.840 -1.077 1.00 97.25 74 PRO A N 1
ATOM 578 C CA . PRO A 1 74 ? -7.238 4.700 -0.604 1.00 97.25 74 PRO A CA 1
ATOM 579 C C . PRO A 1 74 ? -5.890 3.983 -0.725 1.00 97.25 74 PRO A C 1
ATOM 581 O O . PRO A 1 74 ? -5.770 2.793 -0.413 1.00 97.25 74 PRO A O 1
ATOM 584 N N . ILE A 1 75 ? -4.876 4.730 -1.156 1.00 98.25 75 ILE A N 1
ATOM 585 C CA . ILE A 1 75 ? -3.483 4.284 -1.227 1.00 98.25 75 ILE A CA 1
ATOM 586 C C . ILE A 1 75 ? -2.680 5.144 -0.260 1.00 98.25 75 ILE A C 1
ATOM 588 O O . ILE A 1 75 ? -2.467 6.330 -0.512 1.00 98.25 75 ILE A O 1
ATOM 592 N N . LEU A 1 76 ? -2.243 4.547 0.843 1.00 98.25 76 LEU A N 1
ATOM 593 C CA . LEU A 1 76 ? -1.480 5.226 1.884 1.00 98.25 76 LEU A CA 1
ATOM 594 C C . LEU A 1 76 ? 0.002 4.916 1.705 1.00 98.25 76 LEU A C 1
ATOM 596 O O . LEU A 1 76 ? 0.404 3.752 1.675 1.00 98.25 76 LEU A O 1
ATOM 600 N N . ARG A 1 77 ? 0.806 5.963 1.550 1.00 98.44 77 ARG A N 1
ATOM 601 C CA . ARG A 1 77 ? 2.250 5.877 1.315 1.00 98.44 77 ARG A CA 1
ATOM 602 C C . ARG A 1 77 ? 2.945 5.929 2.655 1.00 98.44 77 ARG A C 1
ATOM 604 O O . ARG A 1 77 ? 2.756 6.883 3.395 1.00 98.44 77 ARG A O 1
ATOM 611 N N . VAL A 1 78 ? 3.703 4.891 2.983 1.00 98.56 78 VAL A N 1
ATOM 612 C CA . VAL A 1 78 ? 4.292 4.746 4.313 1.00 98.56 78 VAL A CA 1
ATOM 613 C C . VAL A 1 78 ? 5.758 4.356 4.213 1.00 98.56 78 VAL A C 1
ATOM 615 O O . VAL A 1 78 ? 6.165 3.521 3.406 1.00 98.56 78 VAL A O 1
ATOM 618 N N . SER A 1 79 ? 6.567 4.919 5.099 1.00 98.44 79 SER A N 1
ATOM 619 C CA . SER A 1 79 ? 7.883 4.391 5.430 1.00 98.44 79 SER A CA 1
ATOM 620 C C . SER A 1 79 ? 7.934 4.152 6.931 1.00 98.44 79 SER A C 1
ATOM 622 O O . SER A 1 79 ? 8.114 5.069 7.729 1.00 98.44 79 SER A O 1
ATOM 624 N N . CYS A 1 80 ? 7.832 2.886 7.341 1.00 97.38 80 CYS A N 1
ATOM 625 C CA . CYS A 1 80 ? 8.031 2.527 8.747 1.00 97.38 80 CYS A CA 1
ATOM 626 C C . CYS A 1 80 ? 9.465 2.806 9.234 1.00 97.38 80 CYS A C 1
ATOM 628 O O . CYS A 1 80 ? 9.698 2.823 10.439 1.00 97.38 80 CYS A O 1
ATOM 630 N N . ARG A 1 81 ? 10.430 3.004 8.321 1.00 97.81 81 ARG A N 1
ATOM 631 C CA . ARG A 1 81 ? 11.819 3.336 8.666 1.00 97.81 81 ARG A CA 1
ATOM 632 C C . ARG A 1 81 ? 11.980 4.807 9.046 1.00 97.81 81 ARG A C 1
ATOM 634 O O . ARG A 1 81 ? 12.704 5.105 9.988 1.00 97.81 81 ARG A O 1
ATOM 641 N N . THR A 1 82 ? 11.351 5.709 8.296 1.00 98.19 82 THR A N 1
ATOM 642 C CA . THR A 1 82 ? 11.471 7.166 8.495 1.00 98.19 82 THR A CA 1
ATOM 643 C C . THR A 1 82 ? 10.322 7.742 9.322 1.00 98.19 82 THR A C 1
ATOM 645 O O . THR A 1 82 ? 10.449 8.843 9.842 1.00 98.19 82 THR A O 1
ATOM 648 N N . GLY A 1 83 ? 9.216 7.005 9.461 1.00 98.12 83 GLY A N 1
ATOM 649 C CA . GLY A 1 83 ? 7.982 7.460 10.103 1.00 98.12 83 GLY A CA 1
ATOM 650 C C . GLY A 1 83 ? 7.022 8.192 9.159 1.00 98.12 83 GLY A C 1
ATOM 651 O O . GLY A 1 83 ? 5.906 8.515 9.560 1.00 98.12 83 GLY A O 1
ATOM 652 N N . GLU A 1 84 ? 7.420 8.431 7.907 1.00 98.62 84 GLU A N 1
ATOM 653 C CA . GLU A 1 84 ? 6.586 9.095 6.902 1.00 98.62 84 GLU A CA 1
ATOM 654 C C . GLU A 1 84 ? 5.285 8.316 6.657 1.00 98.62 84 GLU A C 1
ATOM 656 O O . GLU A 1 84 ? 5.301 7.086 6.544 1.00 98.62 84 GLU A O 1
ATOM 661 N N . GLY A 1 85 ? 4.157 9.033 6.632 1.00 98.12 85 GLY A N 1
ATOM 662 C CA . GLY A 1 85 ? 2.819 8.479 6.398 1.00 98.12 85 GLY A CA 1
ATOM 663 C C . GLY A 1 85 ? 2.247 7.598 7.517 1.00 98.12 85 GLY A C 1
ATOM 664 O O . GLY A 1 85 ? 1.088 7.193 7.445 1.00 98.12 85 GLY A O 1
ATOM 665 N N . VAL A 1 86 ? 3.007 7.306 8.583 1.00 97.81 86 VAL A N 1
ATOM 666 C CA . VAL A 1 86 ? 2.517 6.470 9.696 1.00 97.81 86 VAL A CA 1
ATOM 667 C C . VAL A 1 86 ? 1.351 7.144 10.418 1.00 97.81 86 VAL A C 1
ATOM 669 O O . VAL A 1 86 ? 0.367 6.474 10.720 1.00 97.81 86 VAL A O 1
ATOM 672 N N . SER A 1 87 ? 1.424 8.458 10.651 1.00 97.75 87 SER A N 1
ATOM 673 C CA . SER A 1 87 ? 0.336 9.205 11.293 1.00 97.75 87 SER A CA 1
ATOM 674 C C . SER A 1 87 ? -0.958 9.140 10.478 1.00 97.75 87 SER A C 1
ATOM 676 O O . SER A 1 87 ? -1.997 8.787 11.028 1.00 97.75 87 SER A O 1
ATOM 678 N N . GLU A 1 88 ? -0.888 9.382 9.166 1.00 97.38 88 GLU A N 1
ATOM 679 C CA . GLU A 1 88 ? -2.036 9.308 8.246 1.00 97.38 88 GLU A CA 1
ATOM 680 C C . GLU A 1 88 ? -2.647 7.903 8.220 1.00 97.38 88 GLU A C 1
ATOM 682 O O . GLU A 1 88 ? -3.867 7.740 8.268 1.00 97.38 88 GLU A O 1
ATOM 687 N N . TRP A 1 89 ? -1.797 6.870 8.213 1.00 96.69 89 TRP A N 1
ATOM 688 C CA . TRP A 1 89 ? -2.236 5.486 8.341 1.00 96.69 89 TRP A CA 1
ATOM 689 C C . TRP A 1 89 ? -2.989 5.233 9.648 1.00 96.69 89 TRP A C 1
ATOM 691 O O . TRP A 1 89 ? -4.089 4.677 9.638 1.00 96.69 89 TRP A O 1
ATOM 701 N N . THR A 1 90 ? -2.425 5.660 10.777 1.00 95.88 90 THR A N 1
ATOM 702 C CA . THR A 1 90 ? -3.078 5.477 12.076 1.00 95.88 90 THR A CA 1
ATOM 703 C C . THR A 1 90 ? -4.373 6.273 12.195 1.00 95.88 90 THR A C 1
ATOM 705 O O . THR A 1 90 ? -5.342 5.763 12.747 1.00 95.88 90 THR A O 1
ATOM 708 N N . GLU A 1 91 ? -4.441 7.477 11.633 1.00 96.88 91 GLU A N 1
ATOM 709 C CA . GLU A 1 91 ? -5.658 8.285 11.629 1.00 96.88 91 GLU A CA 1
ATOM 710 C C . GLU A 1 91 ? -6.768 7.634 10.796 1.00 96.88 91 GLU A C 1
ATOM 712 O O . GLU A 1 91 ? -7.907 7.538 11.257 1.00 96.88 91 GLU A O 1
ATOM 717 N N . TRP A 1 92 ? -6.435 7.095 9.618 1.00 95.25 92 TRP A N 1
ATOM 718 C CA . TRP A 1 92 ? -7.385 6.349 8.791 1.00 95.25 92 TRP A CA 1
ATOM 719 C C . TRP A 1 92 ? -8.018 5.175 9.549 1.00 95.25 92 TRP A C 1
ATOM 721 O O . TRP A 1 92 ? -9.227 4.945 9.421 1.00 95.25 92 TRP A O 1
ATOM 731 N N . LEU A 1 93 ? -7.209 4.454 10.338 1.00 93.25 93 LEU A N 1
ATOM 732 C CA . LEU A 1 93 ? -7.661 3.357 11.196 1.00 93.25 93 LEU A CA 1
ATOM 733 C C . LEU A 1 93 ? -8.558 3.855 12.334 1.00 93.25 93 LEU A C 1
ATOM 735 O O . LEU A 1 93 ? -9.631 3.299 12.546 1.00 93.25 93 LEU A O 1
ATOM 739 N N . LEU A 1 94 ? -8.136 4.897 13.054 1.00 95.06 94 LEU A N 1
ATOM 740 C CA . LEU A 1 94 ? -8.866 5.425 14.212 1.00 95.06 94 LEU A CA 1
ATOM 741 C C . LEU A 1 94 ? -10.246 5.980 13.841 1.00 95.06 94 LEU A C 1
ATOM 743 O O . LEU A 1 94 ? -11.176 5.840 14.623 1.00 95.06 94 LEU A O 1
ATOM 747 N N . GLN A 1 95 ? -10.410 6.554 12.647 1.00 93.75 95 GLN A N 1
ATOM 748 C CA . GLN A 1 95 ? -11.713 7.020 12.143 1.00 93.75 95 GLN A CA 1
ATOM 749 C C . GLN A 1 95 ? -12.709 5.882 11.841 1.00 93.75 95 GLN A C 1
ATOM 751 O O . GLN A 1 95 ? -13.857 6.148 11.486 1.00 93.75 95 GLN A O 1
ATOM 756 N N . ARG A 1 96 ? -12.260 4.623 11.903 1.00 85.88 96 ARG A N 1
ATOM 757 C CA . ARG A 1 96 ? -13.013 3.423 11.510 1.00 85.88 96 ARG A CA 1
ATOM 758 C C . ARG A 1 96 ? -13.227 2.426 12.650 1.00 85.88 96 ARG A C 1
ATOM 760 O O . ARG A 1 96 ? -13.898 1.419 12.415 1.00 85.88 96 ARG A O 1
ATOM 767 N N . LEU A 1 97 ? -12.659 2.699 13.827 1.00 76.62 97 LEU A N 1
ATOM 768 C CA . LEU A 1 97 ? -12.971 2.021 15.090 1.00 76.62 97 LEU A CA 1
ATOM 769 C C . LEU A 1 97 ? -14.289 2.547 15.664 1.00 76.62 97 LEU A C 1
ATOM 771 O O . LEU A 1 97 ? -15.027 1.713 16.230 1.00 76.62 97 LEU A O 1
#

Nearest PDB structures (foldseek):
  2wsm-assembly1_B  TM=9.394E-01  e=3.389E-09  Archaeoglobus fulgidus DSM 4304
  2hf9-assembly1_A  TM=9.144E-01  e=1.315E-08  Methanocaldococcus jannaschii
  2wsm-assembly1_A  TM=9.284E-01  e=4.164E-08  Archaeoglobus fulgidus DSM 4304
  4lps-assembly2_B  TM=9.531E-01  e=7.665E-08  Helicobacter pylori 26695
  4hi0-assembly1_F  TM=8.917E-01  e=4.196E-05  Helicobacter pylori 26695

Radius of gyration: 13.19 Å; Cα contacts (8 Å, |Δi|>4): 129; chains: 1; bounding box: 32×27×28 Å

Mean predicted aligned error: 4.11 Å

Solvent-accessible surface area (backbone atoms only — not comparable to full-atom values): 5801 Å² total; per-residue (Å²): 133,90,73,69,79,62,70,69,62,81,56,86,84,85,66,95,75,45,75,39,77,47,46,48,90,76,42,42,60,50,39,77,75,35,48,66,39,48,52,66,27,66,32,34,37,41,27,44,52,83,47,43,94,82,46,95,54,49,64,66,60,29,51,51,44,37,33,74,56,26,75,81,51,50,77,44,60,22,17,87,88,80,51,47,42,47,65,61,53,51,50,62,52,62,80,70,111